Protein AF-A0AB35IMT7-F1 (afdb_monomer)

Solvent-accessible surface area (backbone atoms only — not comparable to full-atom values): 8132 Å² total; per-residue (Å²): 139,88,80,92,78,78,53,52,70,52,33,56,74,68,46,19,82,37,73,66,47,58,78,42,86,94,33,44,72,69,53,50,49,56,33,48,76,73,72,33,63,24,34,42,45,50,41,51,22,48,73,29,54,83,96,38,89,47,14,48,64,56,44,35,74,74,49,42,84,56,26,58,62,52,49,35,50,35,58,61,48,72,91,79,45,73,67,56,64,74,64,65,69,77,94,71,86,85,88,86,88,88,83,87,72,96,60,93,65,54,73,69,57,48,52,50,51,53,49,54,53,48,53,52,51,52,53,53,52,58,75,74,106

Secondary structure (DSSP, 8-state):
---S---HHHHHHHHTT-S-GGGSTT--HHHHHHHHHTT--SHHHHHHHHTS-TTSSSSHHHHHHHHTTHHHHHHHHHHT-----HHHHHH---SS---------SSPPPHHHHHHHHHHHHHHHHHHHHHH-

Organism: NCBI:txid1547

Foldseek 3Di:
DDDPDDDLVNCCVPFQPDPQQCVDPPCDPVNCVLCVVLVHGGLVSLLVLCVDDPPDPRHLVSLCVSQPPCSVVSNCVSSVHDPCDPVNVVPDDDPDDDDADDDDDPDDDDPVRVVVVVVVRVVVSVVVVVVVD

Structure (mmCIF, N/CA/C/O backbone):
data_AF-A0AB35IMT7-F1
#
_entry.id   AF-A0AB35IMT7-F1
#
loop_
_atom_site.group_PDB
_atom_site.id
_atom_site.type_symbol
_atom_site.label_atom_id
_atom_site.label_alt_id
_atom_site.label_comp_id
_atom_site.label_asym_id
_atom_site.label_entity_id
_atom_site.label_seq_id
_atom_site.pdbx_PDB_ins_code
_atom_site.Cartn_x
_atom_site.Cartn_y
_atom_site.Cartn_z
_atom_site.occupancy
_atom_site.B_iso_or_equiv
_atom_site.auth_seq_id
_atom_site.auth_comp_id
_atom_site.auth_asym_id
_atom_site.auth_atom_id
_atom_site.pdbx_PDB_model_num
ATOM 1 N N . MET A 1 1 ? 10.312 7.501 19.850 1.00 60.69 1 MET A N 1
ATOM 2 C CA . MET A 1 1 ? 9.705 6.494 20.751 1.00 60.69 1 MET A CA 1
ATOM 3 C C . MET A 1 1 ? 10.398 5.155 20.516 1.00 60.69 1 MET A C 1
ATOM 5 O O . MET A 1 1 ? 10.691 4.862 19.367 1.00 60.69 1 MET A O 1
ATOM 9 N N . ARG A 1 2 ? 10.723 4.375 21.557 1.00 73.31 2 ARG A N 1
ATOM 10 C CA . ARG A 1 2 ? 11.280 3.014 21.414 1.00 73.31 2 ARG A CA 1
ATOM 11 C C . ARG A 1 2 ? 10.289 2.030 22.030 1.00 73.31 2 ARG A C 1
ATOM 13 O O . ARG A 1 2 ? 10.043 2.105 23.229 1.00 73.31 2 ARG A O 1
ATOM 20 N N . ILE A 1 3 ? 9.701 1.159 21.214 1.00 78.00 3 ILE A N 1
ATOM 21 C CA . ILE A 1 3 ? 8.754 0.129 21.655 1.00 78.00 3 ILE A CA 1
ATOM 22 C C . ILE A 1 3 ? 9.490 -1.211 21.619 1.00 78.00 3 ILE A C 1
ATOM 24 O O . ILE A 1 3 ? 9.945 -1.627 20.561 1.00 78.00 3 ILE A O 1
ATOM 28 N N . ALA A 1 4 ? 9.645 -1.857 22.776 1.00 78.44 4 ALA A N 1
ATOM 29 C CA . ALA A 1 4 ? 10.355 -3.136 22.890 1.00 78.44 4 ALA A CA 1
ATOM 30 C C . ALA A 1 4 ? 9.432 -4.357 22.730 1.00 78.44 4 ALA A C 1
ATOM 32 O O . ALA A 1 4 ? 9.894 -5.430 22.357 1.00 78.44 4 ALA A O 1
ATOM 33 N N . CYS A 1 5 ? 8.131 -4.202 22.996 1.00 82.19 5 CYS A N 1
ATOM 34 C CA . CYS A 1 5 ? 7.112 -5.182 22.633 1.00 82.19 5 CYS A CA 1
ATOM 35 C C . CYS A 1 5 ? 5.768 -4.495 22.375 1.00 82.19 5 CYS A C 1
ATOM 37 O O . CYS A 1 5 ? 5.457 -3.459 22.978 1.00 82.19 5 CYS A O 1
ATOM 39 N N . LEU A 1 6 ? 4.989 -5.086 21.475 1.00 85.75 6 LEU A N 1
ATOM 40 C CA . LEU A 1 6 ? 3.714 -4.571 21.009 1.00 85.75 6 LEU A CA 1
ATOM 41 C C . LEU A 1 6 ? 2.708 -5.725 21.040 1.00 85.75 6 LEU A C 1
ATOM 43 O O . LEU A 1 6 ? 2.844 -6.685 20.291 1.00 85.75 6 LEU A O 1
ATOM 47 N N . ASP A 1 7 ? 1.756 -5.643 21.962 1.00 89.25 7 ASP A N 1
ATOM 48 C CA . ASP A 1 7 ? 0.535 -6.450 21.975 1.00 89.25 7 ASP A CA 1
ATOM 49 C C . ASP A 1 7 ? -0.629 -5.582 21.457 1.00 89.25 7 ASP A C 1
ATOM 51 O O . ASP A 1 7 ? -0.460 -4.371 21.275 1.00 89.25 7 ASP A O 1
ATOM 55 N N . GLU A 1 8 ? -1.806 -6.167 21.220 1.00 89.19 8 GLU A N 1
ATOM 56 C CA . GLU A 1 8 ? -2.963 -5.427 20.693 1.00 89.19 8 GLU A CA 1
ATOM 57 C C . GLU A 1 8 ? -3.319 -4.204 21.550 1.00 89.19 8 GLU A C 1
ATOM 59 O O . GLU A 1 8 ? -3.575 -3.119 21.033 1.00 89.19 8 GLU A O 1
ATOM 64 N N . MET A 1 9 ? -3.291 -4.333 22.877 1.00 91.56 9 MET A N 1
ATOM 65 C CA . MET A 1 9 ? -3.651 -3.230 23.771 1.00 91.56 9 MET A CA 1
ATOM 66 C C . MET A 1 9 ? -2.627 -2.094 23.715 1.00 91.56 9 MET A C 1
ATOM 68 O O . MET A 1 9 ? -2.999 -0.917 23.704 1.00 91.56 9 MET A O 1
ATOM 72 N N . ARG A 1 10 ? -1.333 -2.417 23.641 1.00 92.19 10 ARG A N 1
ATOM 73 C CA . ARG A 1 10 ? -0.259 -1.437 23.444 1.00 92.19 10 ARG A CA 1
ATOM 74 C C . ARG A 1 10 ? -0.335 -0.800 22.064 1.00 92.19 10 ARG A C 1
ATOM 76 O O . ARG A 1 10 ? -0.122 0.405 21.975 1.00 92.19 10 ARG A O 1
ATOM 83 N N . TYR A 1 11 ? -0.671 -1.560 21.022 1.00 93.50 11 TYR A N 1
ATOM 84 C CA . TYR A 1 11 ? -0.916 -1.021 19.685 1.00 93.50 11 TYR A CA 1
ATOM 85 C C . TYR A 1 11 ? -1.996 0.059 19.742 1.00 93.50 11 TYR A C 1
ATOM 87 O O . TYR A 1 11 ? -1.735 1.209 19.395 1.00 93.50 11 TYR A O 1
ATOM 95 N N . ARG A 1 12 ? -3.168 -0.264 20.300 1.00 93.25 12 ARG A N 1
ATOM 96 C CA . ARG A 1 12 ? -4.276 0.694 20.443 1.00 93.25 12 ARG A CA 1
ATOM 97 C C . ARG A 1 12 ? -3.860 1.917 21.262 1.00 93.25 12 ARG A C 1
ATOM 99 O O . ARG A 1 12 ? -4.136 3.050 20.887 1.00 93.25 12 ARG A O 1
ATOM 106 N N . LYS A 1 13 ? -3.137 1.712 22.365 1.00 93.06 13 LYS A N 1
ATOM 107 C CA . LYS A 1 13 ? -2.687 2.804 23.240 1.00 93.06 13 LYS A CA 1
ATOM 108 C C . LYS A 1 13 ? -1.708 3.760 22.555 1.00 93.06 13 LYS A C 1
ATOM 110 O O . LYS A 1 13 ? -1.789 4.964 22.778 1.00 93.06 13 LYS A O 1
ATOM 115 N N . TYR A 1 14 ? -0.756 3.230 21.793 1.00 93.12 14 TYR A N 1
ATOM 116 C CA . TYR A 1 14 ? 0.381 4.005 21.297 1.00 93.12 14 TYR A CA 1
ATOM 117 C C . TYR A 1 14 ? 0.256 4.435 19.838 1.00 93.12 14 TYR A C 1
ATOM 119 O O . TYR A 1 14 ? 0.805 5.471 19.479 1.00 93.12 14 TYR A O 1
ATOM 127 N N . LEU A 1 15 ? -0.438 3.657 19.009 1.00 95.25 15 LEU A N 1
ATOM 128 C CA . LEU A 1 15 ? -0.418 3.805 17.554 1.00 95.25 15 LEU A CA 1
ATOM 129 C C . LEU A 1 15 ? -1.760 4.238 16.963 1.00 95.25 15 LEU A C 1
ATOM 131 O O . LEU A 1 15 ? -1.768 4.806 15.877 1.00 95.25 15 LEU A O 1
ATOM 135 N N . TRP A 1 16 ? -2.885 4.082 17.670 1.00 96.69 16 TRP A N 1
ATOM 136 C CA . TRP A 1 16 ? -4.181 4.512 17.127 1.00 96.69 16 TRP A CA 1
ATOM 137 C C . TRP A 1 16 ? -4.253 5.982 16.759 1.00 96.69 16 TRP A C 1
ATOM 139 O O . TRP A 1 16 ? -4.932 6.295 15.799 1.00 96.69 16 TRP A O 1
ATOM 149 N N . HIS A 1 17 ? -3.571 6.860 17.490 1.00 96.94 17 HIS A N 1
ATOM 150 C CA . HIS A 1 17 ? -3.580 8.301 17.225 1.00 96.94 17 HIS A CA 1
ATOM 151 C C . HIS A 1 17 ? -2.330 8.761 16.459 1.00 96.94 17 HIS A C 1
ATOM 153 O O . HIS A 1 17 ? -2.094 9.962 16.338 1.00 96.94 17 HIS A O 1
ATOM 159 N N . HIS A 1 18 ? -1.498 7.822 15.990 1.00 96.31 18 HIS A N 1
ATOM 160 C CA . HIS A 1 18 ? -0.260 8.144 15.289 1.00 96.31 18 HIS A CA 1
ATOM 161 C C . HIS A 1 18 ? -0.553 8.818 13.950 1.00 96.31 18 HIS A C 1
ATOM 163 O O . HIS A 1 18 ? -1.431 8.386 13.201 1.00 96.31 18 HIS A O 1
ATOM 169 N N . GLN A 1 19 ? 0.219 9.859 13.649 1.00 96.62 19 GLN A N 1
ATOM 170 C CA . GLN A 1 19 ? 0.186 10.573 12.381 1.00 96.62 19 GLN A CA 1
ATOM 171 C C . GLN A 1 19 ? 1.616 10.890 11.916 1.00 96.62 19 GLN A C 1
ATOM 173 O O . GLN A 1 19 ? 2.473 11.173 12.757 1.00 96.62 19 GLN A O 1
ATOM 178 N N . PRO A 1 20 ? 1.859 10.918 10.593 1.00 96.31 20 PRO A N 1
ATOM 179 C CA . PRO A 1 20 ? 0.887 10.656 9.530 1.00 96.31 20 PRO A CA 1
ATOM 180 C C . PRO A 1 20 ? 0.554 9.162 9.395 1.00 96.31 20 PRO A C 1
ATOM 182 O O . PRO A 1 20 ? 1.385 8.296 9.657 1.00 96.31 20 PRO A O 1
ATOM 185 N N . ILE A 1 21 ? -0.657 8.846 8.922 1.00 96.44 21 ILE A N 1
ATOM 186 C CA . ILE A 1 21 ? -1.072 7.450 8.702 1.00 96.44 21 ILE A CA 1
ATOM 187 C C . ILE A 1 21 ? -0.221 6.732 7.640 1.00 96.44 21 ILE A C 1
ATOM 189 O O . ILE A 1 21 ? -0.183 5.509 7.590 1.00 96.44 21 ILE A O 1
ATOM 193 N N . THR A 1 22 ? 0.525 7.483 6.826 1.00 97.25 22 THR A N 1
ATOM 194 C CA . THR A 1 22 ? 1.480 6.943 5.849 1.00 97.25 22 THR A CA 1
ATOM 195 C C . THR A 1 22 ? 2.725 6.306 6.463 1.00 97.25 22 THR A C 1
ATOM 197 O O . THR A 1 22 ? 3.498 5.687 5.738 1.00 97.25 22 THR A O 1
ATOM 200 N N . ASP A 1 23 ? 2.945 6.461 7.771 1.00 95.94 23 ASP A N 1
ATOM 201 C CA . ASP A 1 23 ? 4.028 5.763 8.475 1.00 95.94 23 ASP A CA 1
ATOM 202 C C . ASP A 1 23 ? 3.714 4.273 8.678 1.00 95.94 23 ASP A C 1
ATOM 204 O O . ASP A 1 23 ? 4.614 3.473 8.942 1.00 95.94 23 ASP A O 1
ATOM 208 N N . PHE A 1 24 ? 2.443 3.886 8.544 1.00 94.38 24 PHE A N 1
ATOM 209 C CA . PHE A 1 24 ? 2.034 2.493 8.580 1.00 94.38 24 PHE A CA 1
ATOM 210 C C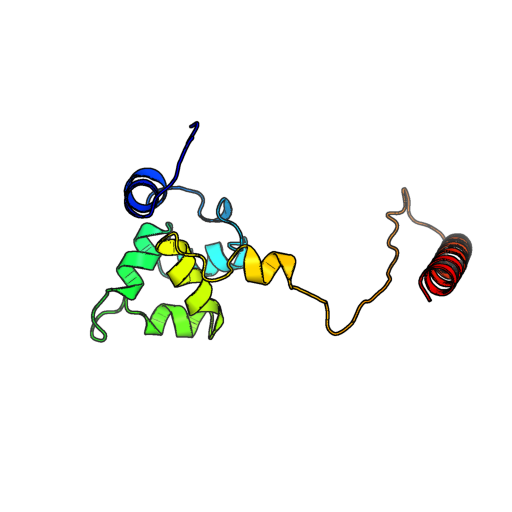 . PHE A 1 24 ? 2.298 1.816 7.239 1.00 94.38 24 PHE A C 1
ATOM 212 O O . PHE A 1 24 ? 2.030 2.353 6.160 1.00 94.38 24 PHE A O 1
ATOM 219 N N . TRP A 1 25 ? 2.806 0.589 7.315 1.00 91.38 25 TRP A N 1
ATOM 220 C CA . TRP A 1 25 ? 3.034 -0.243 6.142 1.00 91.38 25 TRP A CA 1
ATOM 221 C C . TRP A 1 25 ? 1.734 -0.398 5.330 1.00 91.38 25 TRP A C 1
ATOM 223 O O . TRP A 1 25 ? 0.643 -0.402 5.890 1.00 91.38 25 TRP A O 1
ATOM 233 N N . ARG A 1 26 ? 1.843 -0.527 3.997 1.00 91.12 26 ARG A N 1
ATOM 234 C CA . ARG A 1 26 ? 0.728 -0.574 3.017 1.00 91.12 26 ARG A CA 1
ATOM 235 C C . ARG A 1 26 ? -0.105 0.706 2.871 1.00 91.12 26 ARG A C 1
ATOM 237 O O . ARG A 1 26 ? -0.797 0.834 1.862 1.00 91.12 26 ARG A O 1
ATOM 244 N N . VAL A 1 27 ? 0.003 1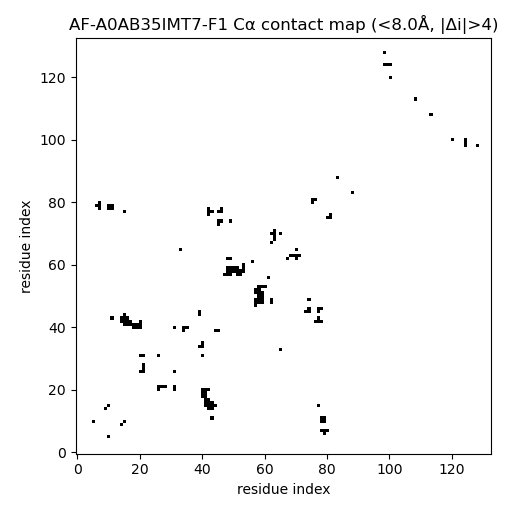.684 3.769 1.00 95.88 27 VAL A N 1
ATOM 245 C CA . VAL A 1 27 ? -0.744 2.945 3.662 1.00 95.88 27 VAL A CA 1
ATOM 246 C C . VAL A 1 27 ? 0.063 3.979 2.872 1.00 95.88 27 VAL A C 1
ATOM 248 O O . VAL A 1 27 ? 0.820 4.783 3.404 1.00 95.88 27 VAL A O 1
ATOM 251 N N . GLY A 1 28 ? -0.090 3.962 1.547 1.00 96.38 28 GLY A N 1
ATOM 252 C CA . GLY A 1 28 ? 0.535 4.950 0.661 1.00 96.38 28 GLY A CA 1
ATOM 253 C C . GLY A 1 28 ? -0.210 6.293 0.607 1.00 96.38 28 GLY A C 1
ATOM 254 O O . GLY A 1 28 ? -1.333 6.430 1.090 1.00 96.38 28 GLY A O 1
ATOM 255 N N . LYS A 1 29 ? 0.371 7.280 -0.094 1.00 97.06 29 LYS A N 1
ATOM 256 C CA . LYS A 1 29 ? -0.240 8.614 -0.297 1.00 97.06 29 LYS A CA 1
ATOM 257 C C . LYS A 1 29 ? -1.665 8.555 -0.863 1.00 97.06 29 LYS A C 1
ATOM 259 O O . LYS A 1 29 ? -2.502 9.363 -0.480 1.00 97.06 29 LYS A O 1
ATOM 264 N N . GLY A 1 30 ? -1.941 7.609 -1.765 1.00 96.75 30 GLY A N 1
ATOM 265 C CA . GLY A 1 30 ? -3.275 7.428 -2.349 1.00 96.75 30 GLY A CA 1
ATOM 266 C C . GLY A 1 30 ? -4.318 6.959 -1.331 1.00 96.75 30 GLY A C 1
ATOM 267 O O . GLY A 1 30 ? -5.424 7.492 -1.313 1.00 96.75 30 GLY A O 1
ATOM 268 N N . TYR A 1 31 ? -3.945 6.024 -0.451 1.00 96.69 31 TYR A N 1
ATOM 269 C CA . TYR A 1 31 ? -4.803 5.570 0.648 1.00 96.69 31 TYR A CA 1
ATOM 270 C C . TYR A 1 31 ? -5.069 6.710 1.625 1.00 96.69 31 TYR A C 1
ATOM 272 O O . TYR A 1 31 ? -6.223 7.021 1.897 1.00 96.69 31 TYR A O 1
ATOM 280 N N . ALA A 1 32 ? -4.008 7.383 2.079 1.00 97.44 32 ALA A N 1
ATOM 281 C CA . ALA A 1 32 ? -4.130 8.513 2.992 1.00 97.44 32 ALA A CA 1
ATOM 282 C C . ALA A 1 32 ? -5.026 9.620 2.417 1.00 97.44 32 ALA A C 1
ATOM 284 O O . ALA A 1 32 ? -5.849 10.170 3.135 1.00 97.44 32 ALA A O 1
ATOM 285 N N . LYS A 1 33 ? -4.927 9.916 1.113 1.00 97.88 33 LYS A N 1
ATOM 286 C CA . LYS A 1 33 ? -5.800 10.903 0.464 1.00 97.88 33 LYS A CA 1
ATOM 287 C C . LYS A 1 33 ? -7.280 10.502 0.534 1.00 97.88 33 LYS A C 1
ATOM 289 O O . LYS A 1 33 ? -8.076 11.308 0.998 1.00 97.88 33 LYS A O 1
ATOM 294 N N . LYS A 1 34 ? -7.628 9.274 0.124 1.00 97.25 34 LYS A N 1
ATOM 295 C CA . LYS A 1 34 ? -9.012 8.763 0.193 1.00 97.25 34 LYS A CA 1
ATOM 296 C C . LYS A 1 34 ? -9.558 8.770 1.625 1.00 97.25 34 LYS A C 1
ATOM 298 O O . LYS A 1 34 ? -10.675 9.214 1.850 1.00 97.25 34 LYS A O 1
ATOM 303 N N . LEU A 1 35 ? -8.758 8.319 2.591 1.00 97.06 35 LEU A N 1
ATOM 304 C CA . LEU A 1 35 ? -9.142 8.312 4.006 1.00 97.06 35 LEU A CA 1
ATOM 305 C C . LEU A 1 35 ? -9.384 9.732 4.533 1.00 97.06 35 LEU A C 1
ATOM 307 O O . LEU A 1 35 ? -10.413 9.988 5.151 1.00 97.06 35 LEU A O 1
ATOM 311 N N . ASN A 1 36 ? -8.488 10.670 4.218 1.00 96.94 36 ASN A N 1
ATOM 312 C CA . ASN A 1 36 ? -8.619 12.066 4.627 1.00 96.94 36 ASN A CA 1
ATOM 313 C C . ASN A 1 36 ? -9.870 12.733 4.031 1.00 96.94 36 ASN A C 1
ATOM 315 O O . ASN A 1 36 ? -10.486 13.557 4.702 1.00 96.94 36 ASN A O 1
ATOM 319 N N . GLU A 1 37 ? -10.242 12.394 2.789 1.00 96.44 37 GLU A N 1
ATOM 320 C CA . GLU A 1 37 ? -11.486 12.854 2.147 1.00 96.44 37 GLU A CA 1
ATOM 321 C C . GLU A 1 37 ? -12.732 12.344 2.893 1.00 96.44 37 GLU A C 1
ATOM 323 O O . GLU A 1 37 ? -13.729 13.058 2.974 1.00 96.44 37 GLU A O 1
ATOM 328 N N . ALA A 1 38 ? -12.648 11.161 3.507 1.00 94.62 38 ALA A N 1
ATOM 329 C CA . ALA A 1 38 ? -13.679 10.598 4.378 1.00 94.62 38 ALA A CA 1
ATOM 330 C C . ALA A 1 38 ? -13.567 11.040 5.854 1.00 94.62 38 ALA A C 1
ATOM 332 O O . ALA A 1 38 ? -14.348 10.578 6.679 1.00 94.62 38 ALA A O 1
ATOM 333 N N . GLY A 1 39 ? -12.618 11.918 6.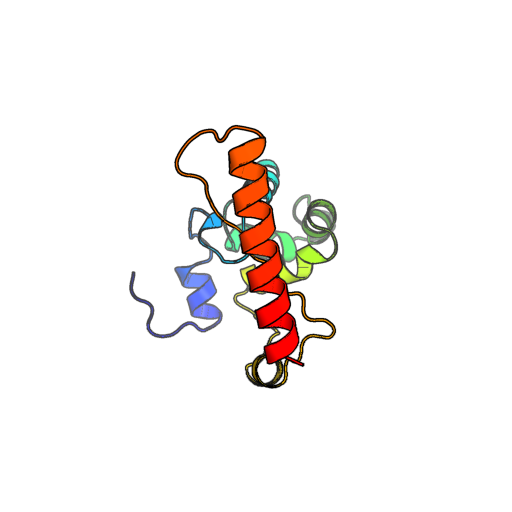207 1.00 95.88 39 GLY A N 1
ATOM 334 C CA . GLY A 1 39 ? -12.411 12.390 7.583 1.00 95.88 39 GLY A CA 1
ATOM 335 C C . GLY A 1 39 ? -11.674 11.409 8.505 1.00 95.88 39 GLY A C 1
ATOM 336 O O . GLY A 1 39 ? -11.689 11.589 9.722 1.00 95.88 39 GLY A O 1
ATOM 337 N N . LEU A 1 40 ? -11.026 10.383 7.946 1.00 97.00 40 LEU A N 1
ATOM 338 C CA . LEU A 1 40 ? -10.255 9.375 8.674 1.00 97.00 40 LEU A CA 1
ATOM 339 C C . LEU A 1 40 ? -8.759 9.699 8.565 1.00 97.00 40 LEU A C 1
ATOM 341 O O . LEU A 1 40 ? -8.202 9.686 7.469 1.00 97.00 40 LEU A O 1
ATOM 345 N N . TYR A 1 41 ? -8.090 9.961 9.689 1.00 97.25 41 TYR A N 1
ATOM 346 C CA . TYR A 1 41 ? -6.691 10.420 9.688 1.00 97.25 41 TYR A CA 1
ATOM 347 C C . TYR A 1 41 ? -5.737 9.465 10.399 1.00 97.25 41 TYR A C 1
ATOM 349 O O . TYR A 1 41 ? -4.518 9.615 10.298 1.00 97.25 41 TYR A O 1
ATOM 357 N N . THR A 1 42 ? -6.274 8.508 11.151 1.00 97.94 42 THR A N 1
ATOM 358 C CA . THR A 1 42 ? -5.505 7.637 12.035 1.00 97.94 42 THR A CA 1
ATOM 359 C C . THR A 1 42 ? -6.028 6.200 12.018 1.00 97.94 42 THR A C 1
ATOM 361 O O . THR A 1 42 ? -7.163 5.942 11.618 1.00 97.94 42 THR A O 1
ATOM 364 N N . MET A 1 43 ? -5.221 5.249 12.501 1.00 97.44 43 MET A N 1
ATOM 365 C CA . MET A 1 43 ? -5.661 3.853 12.650 1.00 97.44 43 MET A CA 1
ATOM 366 C C . MET A 1 43 ? -6.844 3.720 13.615 1.00 97.44 43 MET A C 1
ATOM 368 O O . MET A 1 43 ? -7.730 2.898 13.403 1.00 97.44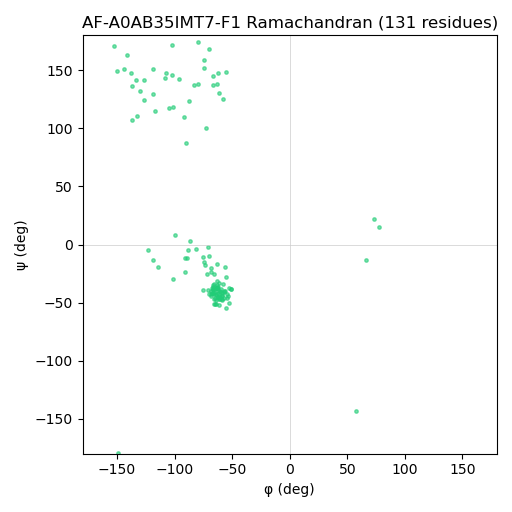 43 MET A O 1
ATOM 372 N N . GLY A 1 44 ? -6.909 4.568 14.644 1.00 96.62 44 GLY A N 1
ATOM 373 C CA . GLY A 1 44 ? -8.044 4.608 15.559 1.00 96.62 44 GLY A CA 1
ATOM 374 C C . GLY A 1 44 ? -9.337 5.063 14.883 1.00 96.62 44 GLY A C 1
ATOM 375 O O . GLY A 1 44 ? -10.403 4.567 15.238 1.00 96.62 44 GLY A O 1
ATOM 376 N N . ASP A 1 45 ? -9.263 5.967 13.904 1.00 96.62 45 ASP A N 1
ATOM 377 C CA . ASP A 1 45 ? -10.444 6.400 13.147 1.00 96.62 45 ASP A CA 1
ATOM 378 C C . ASP A 1 45 ? -10.975 5.265 12.270 1.00 96.62 45 ASP A C 1
ATOM 380 O O . ASP A 1 45 ? -12.176 5.014 12.261 1.00 96.62 45 ASP A O 1
ATOM 384 N N . ILE A 1 46 ? -10.082 4.518 11.610 1.00 96.62 46 ILE A N 1
ATOM 385 C CA . ILE A 1 46 ? -10.444 3.333 10.816 1.00 96.62 46 ILE A CA 1
ATOM 386 C C . ILE A 1 46 ? -11.087 2.262 11.707 1.00 96.62 46 ILE A C 1
ATOM 388 O O . ILE A 1 46 ? -12.156 1.751 11.381 1.00 96.62 46 ILE A O 1
ATOM 392 N N . ALA A 1 47 ? -10.485 1.959 12.863 1.00 95.75 47 ALA A N 1
ATOM 393 C CA . ALA A 1 47 ? -11.027 0.977 13.802 1.00 95.75 47 ALA A CA 1
ATOM 394 C C . ALA A 1 47 ? -12.411 1.388 14.340 1.00 95.75 47 ALA A C 1
ATOM 396 O O . ALA A 1 47 ? -13.306 0.553 14.463 1.00 95.75 47 ALA A O 1
ATOM 397 N N . LYS A 1 48 ? -12.616 2.680 14.633 1.00 94.06 48 LYS A N 1
ATOM 398 C CA . LYS A 1 48 ? -13.930 3.212 15.033 1.00 94.06 48 LYS A CA 1
ATOM 399 C C . LYS A 1 48 ? -14.942 3.173 13.893 1.00 94.06 48 LYS A C 1
ATOM 401 O O . LYS A 1 48 ? -16.108 2.910 14.163 1.00 94.06 48 LYS A O 1
ATOM 406 N N . CYS A 1 49 ? -14.505 3.441 12.662 1.00 94.56 49 CYS A N 1
ATOM 407 C CA . CYS A 1 49 ? -15.345 3.364 11.472 1.00 94.56 49 CYS A CA 1
ATOM 408 C C . CYS A 1 49 ? -15.907 1.954 11.303 1.00 94.56 49 CYS A C 1
ATOM 410 O O . CYS A 1 49 ? -17.113 1.795 11.188 1.00 94.56 49 CYS A O 1
ATOM 412 N N . PHE A 1 50 ? -15.050 0.940 11.416 1.00 91.88 50 PHE A N 1
ATOM 413 C CA . PHE A 1 50 ? -15.445 -0.464 11.331 1.00 91.88 50 PHE A CA 1
ATOM 414 C C . PHE A 1 50 ? -16.486 -0.883 12.387 1.00 91.88 50 PHE A C 1
ATOM 416 O O . PHE A 1 50 ? -17.434 -1.584 12.069 1.00 91.88 50 PHE A O 1
ATOM 423 N N . VAL A 1 51 ? -16.350 -0.432 13.642 1.00 91.69 51 VAL A N 1
ATOM 424 C CA . VAL A 1 51 ? -17.292 -0.778 14.737 1.00 91.69 51 VAL A CA 1
ATOM 425 C C . VAL A 1 51 ? -18.563 0.088 14.714 1.00 91.69 51 VAL A C 1
ATOM 427 O O . VAL A 1 51 ? -19.466 -0.081 15.538 1.00 91.69 51 VAL A O 1
ATOM 430 N N . GLY A 1 52 ? -18.642 1.058 13.805 1.00 85.81 52 GLY A N 1
ATOM 431 C CA . GLY A 1 52 ? -19.824 1.886 13.635 1.00 85.81 52 GLY A CA 1
ATOM 432 C C . GLY A 1 52 ? -21.044 1.065 13.210 1.00 85.81 52 GLY A C 1
ATOM 433 O O . GLY A 1 52 ? -20.932 0.050 12.535 1.00 85.81 52 GLY A O 1
ATOM 434 N N . SER A 1 53 ? -22.228 1.490 13.651 1.00 79.75 53 SER A N 1
ATOM 435 C CA . SER A 1 53 ? -23.493 0.852 13.267 1.00 79.75 53 SER A CA 1
ATOM 436 C C . SER A 1 53 ? -23.768 1.062 11.777 1.00 79.75 53 SER A C 1
ATOM 438 O O . SER A 1 53 ? -23.507 2.156 11.285 1.00 79.75 53 SER A O 1
ATOM 440 N N . GLU A 1 54 ? -24.372 0.081 11.102 1.00 74.75 54 GLU A N 1
ATOM 441 C CA . GLU A 1 54 ? -24.721 0.150 9.668 1.00 74.75 54 GLU A CA 1
ATOM 442 C C . GLU A 1 54 ? -25.509 1.425 9.307 1.00 74.75 54 GLU A C 1
ATOM 444 O O . GLU A 1 54 ? -25.215 2.072 8.306 1.00 74.75 54 GLU A O 1
ATOM 449 N N . ASP A 1 55 ? -26.416 1.870 10.186 1.00 75.75 55 ASP A N 1
ATOM 450 C CA . ASP A 1 55 ? -27.228 3.088 10.011 1.00 75.75 55 ASP A CA 1
ATOM 451 C C . ASP A 1 55 ? -26.444 4.415 10.130 1.00 75.75 55 ASP A C 1
ATOM 453 O O . ASP A 1 55 ? -27.019 5.505 10.034 1.00 75.75 55 ASP A O 1
ATOM 457 N N . LYS A 1 56 ? -25.137 4.365 10.411 1.00 83.62 56 LYS A N 1
ATOM 458 C CA . LYS A 1 56 ? -24.276 5.545 10.548 1.00 83.62 56 LYS A CA 1
ATOM 459 C C . LYS A 1 56 ? -23.345 5.663 9.354 1.00 83.62 56 LYS A C 1
ATOM 461 O O . LYS A 1 56 ? -22.850 4.678 8.834 1.00 83.62 56 LYS A O 1
ATOM 466 N N . TYR A 1 57 ? -23.028 6.910 9.000 1.00 82.12 57 TYR A N 1
ATOM 467 C CA . TYR A 1 57 ? -22.077 7.228 7.929 1.00 82.12 57 TYR A CA 1
ATOM 468 C C . TYR A 1 57 ? -20.732 6.497 8.071 1.00 82.12 57 TYR A C 1
ATOM 470 O O . TYR A 1 57 ? -20.154 6.071 7.081 1.00 82.12 57 TYR A O 1
ATOM 478 N N . TYR A 1 58 ? -20.234 6.356 9.302 1.00 89.75 58 TYR A N 1
ATOM 479 C CA . TYR A 1 58 ? -19.064 5.536 9.591 1.00 89.75 58 TYR A CA 1
ATOM 480 C C . TYR A 1 58 ? -19.515 4.124 9.955 1.00 89.75 58 TYR A C 1
ATOM 482 O O . TYR A 1 58 ? -20.080 3.934 11.033 1.00 89.75 58 TYR A O 1
ATOM 490 N N . ASN A 1 59 ? -19.246 3.181 9.060 1.00 90.19 59 ASN A N 1
ATOM 491 C CA . ASN A 1 59 ? -19.487 1.748 9.198 1.00 90.19 59 ASN A CA 1
ATOM 492 C C . ASN A 1 59 ? -18.417 0.977 8.390 1.00 90.19 59 ASN A C 1
ATOM 494 O O . ASN A 1 59 ? -17.518 1.584 7.790 1.00 90.19 59 ASN A O 1
ATOM 498 N N . GLU A 1 60 ? -18.471 -0.355 8.388 1.00 91.38 60 GLU A N 1
ATOM 499 C CA . GLU A 1 60 ? -17.548 -1.162 7.584 1.00 91.38 60 GLU A CA 1
ATOM 500 C C . GLU A 1 60 ? -17.759 -0.995 6.071 1.00 91.38 60 GLU A C 1
ATOM 502 O O . GLU A 1 60 ? -16.771 -0.950 5.332 1.00 91.38 60 GLU A O 1
ATOM 507 N N . ASP A 1 61 ? -19.005 -0.810 5.622 1.00 93.06 61 ASP A N 1
ATOM 508 C CA . ASP A 1 61 ? -19.354 -0.655 4.203 1.00 93.06 61 ASP A CA 1
ATOM 509 C C . ASP A 1 61 ? -18.604 0.512 3.562 1.00 93.06 61 ASP A C 1
ATOM 511 O O . ASP A 1 61 ? -18.045 0.363 2.480 1.00 93.06 61 ASP A O 1
ATOM 515 N N . LEU A 1 62 ? -18.472 1.643 4.264 1.00 94.69 62 LEU A N 1
ATOM 516 C CA . LEU A 1 62 ? -17.700 2.791 3.784 1.00 94.69 62 LEU A CA 1
ATOM 517 C C . LEU A 1 62 ? -16.244 2.410 3.451 1.00 94.69 62 LEU A C 1
ATOM 519 O O . LEU A 1 62 ? -15.675 2.886 2.464 1.00 94.69 62 LEU A O 1
ATOM 523 N N . LEU A 1 63 ? -15.613 1.5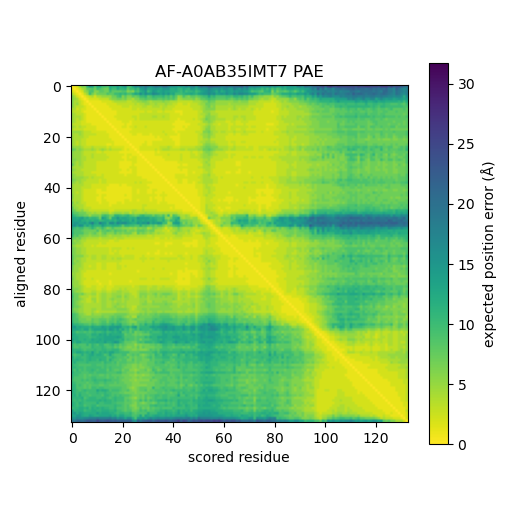56 4.263 1.00 95.81 63 LEU A N 1
ATOM 524 C CA . LEU A 1 63 ? -14.238 1.107 4.024 1.00 95.81 63 LEU A CA 1
ATOM 525 C C . LEU A 1 63 ? -14.168 0.176 2.806 1.00 95.81 63 LEU A C 1
ATOM 527 O O . LEU A 1 63 ? -13.264 0.329 1.974 1.00 95.81 63 LEU A O 1
ATOM 531 N N . TYR A 1 64 ? -15.126 -0.743 2.673 1.00 96.31 64 TYR A N 1
ATOM 532 C CA . TYR A 1 64 ? -15.231 -1.638 1.520 1.00 96.31 64 TYR A CA 1
ATOM 533 C C . TYR A 1 64 ? -15.570 -0.890 0.224 1.00 96.31 64 TYR A C 1
ATOM 535 O O . TYR A 1 64 ? -14.979 -1.192 -0.812 1.00 96.31 64 TYR A O 1
ATOM 543 N N . ASP A 1 65 ? -16.394 0.152 0.263 1.00 95.31 65 ASP A N 1
ATOM 544 C CA . ASP A 1 65 ? -16.674 1.010 -0.892 1.00 95.31 65 ASP A CA 1
ATOM 545 C C . ASP A 1 65 ? -15.415 1.762 -1.357 1.00 95.31 65 ASP A C 1
ATOM 547 O O . ASP A 1 65 ? -15.157 1.918 -2.556 1.00 95.31 65 ASP A O 1
ATOM 551 N N . MET A 1 66 ? -14.571 2.201 -0.417 1.00 95.44 66 MET A N 1
ATOM 552 C CA . MET A 1 66 ? -13.336 2.919 -0.742 1.00 95.44 66 MET A CA 1
ATOM 553 C C . MET A 1 66 ? -12.217 2.016 -1.280 1.00 95.44 66 MET A C 1
ATOM 555 O O . MET A 1 66 ? -11.463 2.451 -2.167 1.00 95.44 66 MET A O 1
ATOM 559 N N . PHE A 1 67 ? -12.061 0.806 -0.729 1.00 96.06 67 PHE A N 1
ATOM 560 C CA . PHE A 1 67 ? -10.878 -0.048 -0.933 1.00 96.06 67 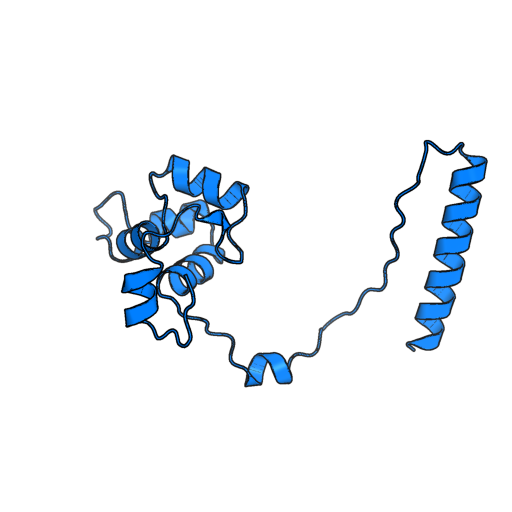PHE A CA 1
ATOM 561 C C . PHE A 1 67 ? -11.176 -1.444 -1.500 1.00 96.06 67 PHE A C 1
ATOM 563 O O . PHE A 1 67 ? -10.238 -2.183 -1.829 1.00 96.06 67 PHE A O 1
ATOM 570 N N . GLY A 1 68 ? -12.450 -1.799 -1.664 1.00 96.19 68 GLY A N 1
ATOM 571 C CA . GLY A 1 68 ? -12.894 -3.137 -2.037 1.00 96.19 68 GLY A CA 1
ATOM 572 C C . GLY A 1 68 ? -12.410 -4.179 -1.034 1.00 96.19 68 GLY A C 1
ATOM 573 O O . GLY A 1 68 ? -12.261 -3.906 0.154 1.00 96.19 68 GLY A O 1
ATOM 574 N N . VAL A 1 69 ? -12.049 -5.359 -1.538 1.00 94.62 69 VAL A N 1
ATOM 575 C CA . VAL A 1 69 ? -11.499 -6.466 -0.733 1.00 94.62 69 VAL A CA 1
ATOM 576 C C . VAL A 1 69 ? -10.239 -6.098 0.066 1.00 94.62 69 VAL A C 1
ATOM 578 O O . VAL A 1 69 ? -9.913 -6.767 1.036 1.00 94.62 69 VAL A O 1
ATOM 581 N N . ASN A 1 70 ? -9.524 -5.023 -0.293 1.00 93.75 70 ASN A N 1
ATOM 582 C CA . ASN A 1 70 ? -8.354 -4.583 0.476 1.00 93.75 70 ASN A CA 1
ATOM 583 C C . ASN A 1 70 ? -8.724 -3.887 1.795 1.00 93.75 70 ASN A C 1
ATOM 585 O O . ASN A 1 70 ? -7.830 -3.643 2.607 1.00 93.75 70 ASN A O 1
ATOM 589 N N . ALA A 1 71 ? -10.001 -3.551 2.007 1.00 95.50 71 ALA A N 1
ATOM 590 C CA . ALA A 1 71 ? -10.477 -2.977 3.259 1.00 95.50 71 ALA A CA 1
ATOM 591 C C . ALA A 1 71 ? -10.218 -3.914 4.442 1.00 95.50 71 ALA A C 1
ATOM 593 O O . ALA A 1 71 ? -9.779 -3.438 5.483 1.00 95.50 71 ALA A O 1
ATOM 594 N N . GLU A 1 72 ? -10.382 -5.228 4.258 1.00 94.19 72 GLU A N 1
ATOM 595 C CA . GLU A 1 72 ? -10.112 -6.248 5.282 1.00 94.19 72 GLU A CA 1
ATOM 596 C C . GLU A 1 72 ? -8.696 -6.101 5.858 1.00 94.19 72 GLU A C 1
ATOM 598 O O . GLU A 1 72 ? -8.514 -5.932 7.060 1.00 94.19 72 GLU A O 1
ATOM 603 N N . LEU A 1 73 ? -7.688 -6.018 4.983 1.00 93.50 73 LEU A N 1
ATOM 604 C CA . LEU A 1 73 ? -6.293 -5.838 5.395 1.00 93.50 73 LEU A CA 1
ATOM 605 C C . LEU A 1 73 ? -6.063 -4.513 6.129 1.00 93.50 73 LEU A C 1
ATOM 607 O O . LEU A 1 73 ? -5.219 -4.434 7.019 1.00 93.50 73 LEU A O 1
ATOM 611 N N . LEU A 1 74 ? -6.774 -3.456 5.735 1.00 95.19 74 LEU A N 1
ATOM 612 C CA . LEU A 1 74 ? -6.674 -2.153 6.384 1.00 95.19 74 LEU A CA 1
ATOM 613 C C . LEU A 1 74 ? -7.320 -2.171 7.779 1.00 95.19 74 LEU A C 1
ATOM 615 O O . LEU A 1 74 ? -6.766 -1.585 8.709 1.00 95.19 74 LEU A O 1
ATOM 619 N N . ILE A 1 75 ? -8.455 -2.858 7.923 1.00 95.19 75 ILE A N 1
ATOM 620 C CA . ILE A 1 75 ? -9.169 -3.051 9.189 1.00 95.19 75 ILE A CA 1
ATOM 621 C C . ILE A 1 75 ? -8.307 -3.874 10.149 1.00 95.19 75 ILE A C 1
ATOM 623 O O . ILE A 1 75 ? -8.042 -3.416 11.260 1.00 95.19 75 ILE A O 1
ATOM 627 N N . ASP A 1 76 ? -7.792 -5.024 9.713 1.00 94.19 76 ASP A N 1
ATOM 628 C CA . ASP A 1 76 ? -6.881 -5.857 10.507 1.00 94.19 76 ASP A CA 1
ATOM 629 C C . ASP A 1 76 ? -5.677 -5.047 10.992 1.00 94.19 76 ASP A C 1
ATOM 631 O O . ASP A 1 76 ? -5.335 -5.045 12.181 1.00 94.19 76 ASP A O 1
ATOM 635 N N . HIS A 1 77 ? -5.082 -4.266 10.084 1.00 92.62 77 HIS A N 1
ATOM 636 C CA . HIS A 1 77 ? -3.944 -3.429 10.423 1.00 92.62 77 HIS A CA 1
ATOM 637 C C . HIS A 1 77 ? -4.294 -2.363 11.470 1.00 92.62 77 HIS A C 1
ATOM 639 O O . HIS A 1 77 ? -3.491 -2.127 12.373 1.00 92.62 77 HIS A O 1
ATOM 645 N N . ALA A 1 78 ? -5.496 -1.777 11.412 1.00 95.56 78 ALA A N 1
ATOM 646 C CA . ALA A 1 78 ? -5.990 -0.809 12.394 1.00 95.56 78 ALA A CA 1
ATOM 647 C C . ALA A 1 78 ? -6.196 -1.410 13.800 1.00 95.56 78 ALA A C 1
ATOM 649 O O . ALA A 1 78 ? -6.090 -0.699 14.807 1.00 95.56 78 ALA A O 1
ATOM 650 N N . TRP A 1 79 ? -6.432 -2.720 13.890 1.00 94.12 79 TRP A N 1
ATOM 651 C CA . TRP A 1 79 ? -6.495 -3.464 15.153 1.00 94.12 79 TRP A CA 1
ATOM 652 C C . TRP A 1 79 ? -5.139 -4.002 15.623 1.00 94.12 79 TRP A C 1
ATOM 654 O O . TRP A 1 79 ? -5.040 -4.517 16.739 1.00 94.12 79 TRP A O 1
ATOM 664 N N . GLY A 1 80 ? -4.084 -3.828 14.822 1.00 91.62 80 GLY A N 1
ATOM 665 C CA . GLY A 1 80 ? -2.761 -4.384 15.093 1.00 91.62 80 GLY A CA 1
ATOM 666 C C . GLY A 1 80 ? -2.687 -5.895 14.864 1.00 91.62 80 GLY A C 1
ATOM 667 O O . GLY A 1 80 ? -1.815 -6.547 15.438 1.00 91.62 80 GLY A O 1
ATOM 668 N N . TYR A 1 81 ? -3.599 -6.444 14.058 1.00 91.44 81 TYR A N 1
ATOM 669 C CA . TYR A 1 81 ? -3.661 -7.856 13.704 1.00 91.44 81 TYR A CA 1
ATOM 670 C C . TYR A 1 81 ? -2.960 -8.115 12.361 1.00 91.44 81 TYR A C 1
ATOM 672 O O . TYR A 1 81 ? -3.017 -7.298 11.444 1.00 91.44 81 TYR A O 1
ATOM 680 N N . GLU A 1 82 ? -2.266 -9.250 12.256 1.00 89.06 82 GLU A N 1
ATOM 681 C CA . GLU A 1 82 ? -1.633 -9.726 11.022 1.00 89.06 82 GLU A CA 1
ATOM 682 C C . GLU A 1 82 ? -1.894 -11.237 10.892 1.00 89.06 82 GLU A C 1
ATOM 684 O O . GLU A 1 82 ? -1.306 -12.024 11.647 1.00 89.06 82 GLU A O 1
ATOM 689 N N . PRO A 1 83 ? -2.769 -11.671 9.965 1.00 87.12 83 PRO A N 1
ATOM 690 C CA . PRO A 1 83 ? -3.088 -13.088 9.787 1.00 87.12 83 PRO A CA 1
ATOM 691 C C . PRO A 1 83 ? -1.904 -13.899 9.228 1.0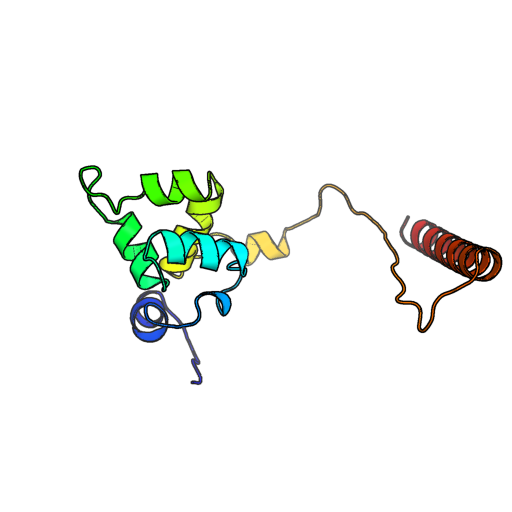0 87.12 83 PRO A C 1
ATOM 693 O O . PRO A 1 83 ? -1.844 -15.129 9.369 1.00 87.12 83 PRO A O 1
ATOM 696 N N . CYS A 1 84 ? -0.926 -13.247 8.589 1.00 90.50 84 CYS A N 1
ATOM 697 C CA . CYS A 1 84 ? 0.253 -13.909 8.053 1.00 90.50 84 CYS A CA 1
ATOM 698 C C . CYS A 1 84 ? 1.216 -14.352 9.166 1.00 90.50 84 CYS A C 1
ATOM 700 O O . CYS A 1 84 ? 2.030 -13.595 9.692 1.00 90.50 84 CYS A O 1
ATOM 702 N N . THR A 1 85 ? 1.164 -15.639 9.507 1.00 92.81 85 THR A N 1
ATOM 703 C CA . THR A 1 85 ? 2.067 -16.230 10.499 1.00 92.81 85 THR A CA 1
ATOM 704 C C . THR A 1 85 ? 3.489 -16.440 9.967 1.00 92.81 85 THR A C 1
ATOM 706 O O . THR A 1 85 ? 3.718 -16.661 8.777 1.00 92.81 85 THR A O 1
ATOM 709 N N . MET A 1 86 ? 4.461 -16.551 10.882 1.00 93.81 86 MET A N 1
ATOM 710 C CA . MET A 1 86 ? 5.835 -16.957 10.542 1.00 93.81 86 MET A CA 1
ATOM 711 C C . MET A 1 86 ? 5.912 -18.301 9.803 1.00 93.81 86 MET A C 1
ATOM 713 O O . MET A 1 86 ? 6.851 -18.523 9.039 1.00 93.81 86 MET A O 1
ATOM 717 N N . LYS A 1 87 ? 4.949 -19.208 10.020 1.00 95.69 87 LYS A N 1
ATOM 718 C CA . LYS A 1 87 ? 4.866 -20.478 9.287 1.00 95.69 87 LYS A CA 1
ATOM 719 C C . LYS A 1 87 ? 4.513 -20.236 7.819 1.00 95.69 87 LYS A C 1
ATOM 721 O O . LYS A 1 87 ? 5.159 -20.827 6.961 1.00 95.69 87 LYS A O 1
ATOM 726 N N . HIS A 1 88 ? 3.545 -19.361 7.539 1.00 94.94 88 HIS A N 1
ATOM 727 C CA . HIS A 1 88 ? 3.173 -18.985 6.171 1.00 94.94 88 HIS A CA 1
ATOM 728 C C . HIS A 1 88 ? 4.356 -18.341 5.443 1.00 94.94 88 HIS A C 1
ATOM 730 O O . HIS A 1 88 ? 4.706 -18.778 4.352 1.00 94.94 88 HIS A O 1
ATOM 736 N N . ILE A 1 89 ? 5.045 -17.398 6.097 1.00 93.19 89 ILE A N 1
ATOM 737 C CA . ILE A 1 89 ? 6.223 -16.717 5.537 1.00 93.19 89 ILE A CA 1
ATOM 738 C C . ILE A 1 89 ? 7.326 -17.722 5.181 1.00 93.19 89 ILE A C 1
ATOM 740 O O . ILE A 1 89 ? 7.877 -17.679 4.086 1.00 93.19 89 ILE A O 1
ATOM 744 N N . LYS A 1 90 ? 7.637 -18.659 6.085 1.00 94.88 90 LYS A N 1
ATOM 745 C CA . LYS A 1 90 ? 8.688 -19.666 5.862 1.00 94.88 90 LYS A CA 1
ATOM 746 C C . LYS A 1 90 ? 8.308 -20.734 4.834 1.00 94.88 90 LYS A C 1
ATOM 748 O O . LYS A 1 90 ? 9.199 -21.350 4.258 1.00 94.88 90 LYS A O 1
ATOM 753 N N . ALA A 1 91 ? 7.017 -20.985 4.638 1.00 95.44 91 ALA A N 1
ATOM 754 C CA . ALA A 1 91 ? 6.517 -21.954 3.667 1.00 95.44 91 ALA A CA 1
ATOM 755 C C . ALA A 1 91 ? 6.281 -21.347 2.275 1.00 95.44 91 ALA A C 1
ATOM 757 O O . ALA A 1 91 ? 6.054 -22.100 1.328 1.00 95.44 91 ALA A O 1
ATOM 758 N N . TYR A 1 92 ? 6.319 -20.016 2.148 1.00 93.38 92 TYR A N 1
ATOM 759 C CA . TYR A 1 92 ? 6.030 -19.325 0.899 1.00 93.38 92 TYR A CA 1
ATOM 760 C C . TYR A 1 92 ? 6.969 -19.781 -0.223 1.00 93.38 92 TYR A C 1
ATOM 762 O O . TYR A 1 92 ? 8.195 -19.707 -0.112 1.00 93.38 92 TYR A O 1
ATOM 770 N N . LYS A 1 93 ? 6.366 -20.219 -1.329 1.00 91.31 93 LYS A N 1
ATOM 771 C CA . LYS A 1 93 ? 7.030 -20.446 -2.609 1.00 91.31 93 LYS A CA 1
ATO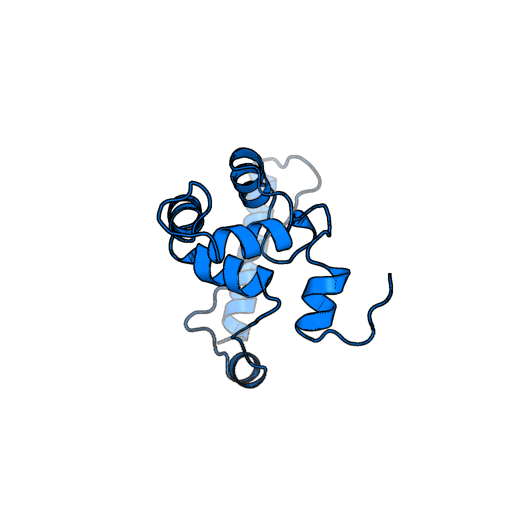M 772 C C . LYS A 1 93 ? 6.250 -19.675 -3.673 1.00 91.31 93 LYS A C 1
ATOM 774 O O . LYS A 1 93 ? 5.040 -19.881 -3.761 1.00 91.31 93 LYS A O 1
ATOM 779 N N . PRO A 1 94 ? 6.899 -18.786 -4.441 1.00 90.00 94 PRO A N 1
ATOM 780 C CA . PRO A 1 94 ? 6.217 -18.055 -5.500 1.00 90.00 94 PRO A CA 1
ATOM 781 C C . PRO A 1 94 ? 5.709 -19.028 -6.571 1.00 90.00 94 PRO A C 1
ATOM 783 O O . PRO A 1 94 ? 6.423 -19.957 -6.943 1.00 90.00 94 PRO A O 1
ATOM 786 N N . GLU A 1 95 ? 4.491 -18.804 -7.068 1.00 90.06 95 GLU A N 1
ATOM 787 C CA . GLU A 1 95 ? 3.905 -19.585 -8.170 1.00 90.06 95 GLU A CA 1
ATOM 788 C C . GLU A 1 95 ? 4.662 -19.355 -9.485 1.00 90.06 95 GLU A C 1
ATOM 790 O O . GLU A 1 95 ? 4.931 -20.285 -10.239 1.00 90.06 95 GLU A O 1
ATOM 795 N N . SER A 1 96 ? 5.074 -18.109 -9.715 1.00 86.12 96 SER A N 1
ATOM 796 C CA . SER A 1 96 ? 5.912 -17.699 -10.836 1.00 86.12 96 SER A CA 1
ATOM 797 C C . SER A 1 96 ? 7.033 -16.797 -10.339 1.00 86.12 96 SER A C 1
ATOM 799 O O . SER A 1 96 ? 6.804 -15.933 -9.489 1.00 86.12 96 SER A O 1
ATOM 801 N N . SER A 1 97 ? 8.226 -16.941 -10.902 1.00 85.44 97 SER A N 1
ATOM 802 C CA . SER A 1 97 ? 9.310 -15.976 -10.738 1.00 85.44 97 SER A CA 1
ATOM 803 C C . SER A 1 97 ? 9.517 -15.215 -12.045 1.00 85.44 97 SER A C 1
ATOM 805 O O . SER A 1 97 ? 9.378 -15.762 -13.136 1.00 85.44 97 SER A O 1
ATOM 807 N N . SER A 1 98 ? 9.838 -13.930 -11.935 1.00 88.31 98 SER A N 1
ATOM 808 C CA . SER A 1 98 ? 10.308 -13.123 -13.054 1.00 88.31 98 SER A CA 1
ATOM 809 C C . SER A 1 98 ? 11.714 -12.623 -12.754 1.00 88.31 98 SER A C 1
ATOM 811 O O . SER A 1 98 ? 12.111 -12.460 -11.596 1.00 88.31 98 SER A O 1
ATOM 813 N N . LEU A 1 99 ? 12.485 -12.408 -13.814 1.00 89.12 99 LEU A N 1
ATOM 814 C CA . LEU A 1 99 ? 13.805 -11.806 -13.746 1.00 89.12 99 LEU A CA 1
ATOM 815 C C . LEU A 1 99 ? 13.765 -10.514 -14.557 1.00 89.12 99 LEU A C 1
ATOM 817 O O . LEU A 1 99 ? 13.316 -10.511 -15.700 1.00 89.12 99 LEU A O 1
ATOM 821 N N . GLY A 1 100 ? 14.219 -9.419 -13.960 1.00 89.94 100 GLY A N 1
ATOM 822 C CA . GLY A 1 100 ? 14.277 -8.120 -14.613 1.00 89.94 100 GLY A CA 1
ATOM 823 C C . GLY A 1 100 ? 15.514 -7.356 -14.170 1.00 89.94 100 GLY A C 1
ATOM 824 O O . GLY A 1 100 ? 15.997 -7.542 -13.054 1.00 89.94 100 GLY A O 1
ATOM 825 N N . SER A 1 101 ? 16.005 -6.492 -15.052 1.00 90.44 101 SER A N 1
ATOM 826 C CA . SER A 1 101 ? 17.097 -5.562 -14.779 1.00 90.44 101 SER A CA 1
ATOM 827 C C . SER A 1 101 ? 16.648 -4.149 -15.138 1.00 90.44 101 SER A C 1
ATOM 829 O O . SER A 1 101 ? 15.928 -3.949 -16.116 1.00 90.44 101 SER A O 1
ATOM 831 N N . GLY A 1 102 ? 17.045 -3.172 -14.327 1.00 92.50 102 GLY A N 1
ATOM 832 C CA . GLY A 1 102 ? 16.736 -1.762 -14.528 1.00 92.50 102 GLY A CA 1
ATOM 833 C C . GLY A 1 102 ? 17.966 -0.913 -14.245 1.00 92.50 102 GLY A C 1
ATOM 834 O O . GLY A 1 102 ? 18.663 -1.141 -13.258 1.00 92.50 102 GLY A O 1
ATOM 835 N N . GLN A 1 103 ? 18.221 0.074 -15.100 1.00 91.81 103 GLN A N 1
ATOM 836 C CA . GLN A 1 103 ? 19.357 0.980 -14.972 1.00 91.81 103 GLN A CA 1
ATOM 837 C C . GLN A 1 103 ? 18.888 2.430 -15.092 1.00 91.81 103 GLN A C 1
ATOM 839 O O . GLN A 1 103 ? 18.156 2.786 -16.014 1.00 91.81 103 GLN A O 1
ATOM 844 N N . VAL A 1 104 ? 19.332 3.277 -14.162 1.00 94.75 104 VAL A N 1
ATOM 845 C CA . VAL A 1 104 ? 19.162 4.731 -14.258 1.00 94.75 104 VAL A CA 1
ATOM 846 C C . VAL A 1 104 ? 20.346 5.297 -15.035 1.00 94.75 104 VAL A C 1
ATOM 848 O O . VAL A 1 104 ? 21.498 5.091 -14.655 1.00 94.75 104 VAL A O 1
ATOM 851 N N . LEU A 1 105 ? 20.068 6.006 -16.127 1.00 95.25 105 LEU A N 1
ATOM 852 C CA . LEU A 1 105 ? 21.097 6.645 -16.946 1.00 95.25 105 LEU A CA 1
ATOM 853 C C . LEU A 1 105 ? 21.482 8.003 -16.346 1.00 95.25 105 LEU A C 1
ATOM 855 O O . LEU A 1 105 ? 20.619 8.773 -15.930 1.00 95.25 105 LEU A O 1
ATOM 859 N N . SER A 1 106 ? 22.779 8.312 -16.312 1.00 94.50 106 SER A N 1
ATOM 860 C CA . SER A 1 106 ? 23.309 9.544 -15.700 1.00 94.50 106 SER A CA 1
ATOM 861 C C . SER A 1 106 ? 23.065 10.809 -16.529 1.00 94.50 106 SER A C 1
ATOM 863 O O . SER A 1 106 ? 23.218 11.921 -16.026 1.00 94.50 106 SER A O 1
ATOM 865 N N . ARG A 1 107 ? 22.700 10.649 -17.803 1.00 96.69 107 ARG A N 1
ATOM 866 C CA . ARG A 1 107 ? 22.395 11.728 -18.746 1.00 96.69 107 ARG A CA 1
ATOM 867 C C . ARG A 1 107 ? 21.406 11.238 -19.808 1.00 96.69 107 ARG A C 1
ATOM 869 O O . ARG A 1 107 ? 21.167 10.034 -19.892 1.00 96.69 107 ARG A O 1
ATOM 876 N N . PRO A 1 108 ? 20.865 12.128 -20.653 1.00 95.81 108 PRO A N 1
ATOM 877 C CA . PRO A 1 108 ? 20.184 11.720 -21.874 1.00 95.81 108 PRO A CA 1
ATOM 878 C C . PRO A 1 108 ? 21.158 10.987 -22.803 1.00 95.81 108 PRO A C 1
ATOM 880 O O . PRO A 1 108 ? 22.281 11.451 -23.031 1.00 95.81 108 PRO A O 1
ATOM 883 N N . TYR A 1 109 ? 20.744 9.824 -23.298 1.00 96.81 109 TYR A N 1
ATOM 884 C CA . TYR A 1 109 ? 21.522 9.006 -24.229 1.00 96.81 109 TYR A CA 1
ATOM 885 C C . TYR A 1 109 ? 20.956 9.196 -25.634 1.00 96.81 109 TYR A C 1
ATOM 887 O O . TYR A 1 109 ? 19.746 9.364 -25.805 1.00 96.81 109 TYR A O 1
ATOM 895 N N . THR A 1 110 ? 21.822 9.166 -26.643 1.00 97.69 110 THR A N 1
ATOM 896 C CA . THR A 1 110 ? 21.367 9.063 -28.033 1.00 97.69 110 THR A CA 1
ATOM 897 C C . THR A 1 110 ? 20.790 7.670 -28.296 1.00 97.69 110 THR A C 1
ATOM 899 O O . THR A 1 110 ? 20.952 6.746 -27.494 1.00 97.69 110 THR A O 1
ATOM 902 N N . PHE A 1 111 ? 20.120 7.495 -29.438 1.00 96.44 111 PHE A N 1
ATOM 903 C CA . PHE A 1 111 ? 19.599 6.188 -29.841 1.00 96.44 111 PHE A CA 1
ATOM 904 C C . PHE A 1 111 ? 20.689 5.102 -29.845 1.00 96.44 111 PHE A C 1
ATOM 906 O O . PHE A 1 111 ? 20.467 4.008 -29.328 1.00 96.44 111 PHE A O 1
ATOM 913 N N . ASP A 1 112 ? 21.873 5.411 -30.377 1.00 97.50 112 ASP A N 1
ATOM 914 C CA . ASP A 1 112 ? 22.965 4.443 -30.489 1.00 97.50 112 ASP A CA 1
ATOM 915 C C . ASP A 1 112 ? 23.524 4.040 -29.122 1.00 97.50 112 ASP A C 1
ATOM 917 O O . ASP A 1 112 ? 23.744 2.856 -28.867 1.00 97.50 112 ASP A O 1
ATOM 921 N N . GLU A 1 113 ? 23.684 5.004 -28.216 1.00 96.50 113 GLU A N 1
ATOM 922 C CA . GLU A 1 113 ? 24.128 4.747 -26.845 1.00 96.50 113 GLU A CA 1
ATOM 923 C C . GLU A 1 113 ? 23.098 3.906 -26.079 1.00 96.50 113 GLU A C 1
ATOM 925 O O . GLU A 1 113 ? 23.452 2.916 -25.441 1.00 96.50 113 GLU A O 1
ATOM 930 N N . GLY A 1 114 ? 21.810 4.253 -26.183 1.00 95.75 114 GLY A N 1
ATOM 931 C CA . GLY A 1 114 ? 20.728 3.494 -25.554 1.00 95.75 114 GLY A CA 1
ATOM 932 C C . GLY A 1 114 ? 20.615 2.069 -26.100 1.00 95.75 114 GLY A C 1
ATOM 933 O O . GLY A 1 114 ? 20.393 1.128 -25.339 1.00 95.75 114 GLY A O 1
ATOM 934 N N . ARG A 1 115 ? 20.838 1.881 -27.407 1.00 96.56 115 ARG A N 1
ATOM 935 C CA . ARG A 1 115 ? 20.870 0.557 -28.039 1.00 96.56 115 ARG A CA 1
ATOM 936 C C . ARG A 1 115 ? 22.003 -0.313 -27.497 1.00 96.56 115 ARG A C 1
ATOM 938 O O . ARG A 1 115 ? 21.806 -1.519 -27.376 1.00 96.56 115 ARG A O 1
ATOM 945 N N . ILE A 1 116 ? 23.172 0.261 -27.213 1.00 96.81 116 ILE A N 1
ATOM 946 C CA . ILE A 1 116 ? 24.298 -0.480 -26.623 1.00 96.81 116 ILE A CA 1
ATOM 947 C C . ILE A 1 116 ? 23.936 -0.930 -25.209 1.00 96.81 116 ILE A C 1
ATOM 949 O O . ILE A 1 116 ? 23.983 -2.126 -24.937 1.00 96.81 116 ILE A O 1
ATOM 953 N N . VAL A 1 117 ? 23.467 -0.007 -24.364 1.00 95.62 117 VAL A N 1
ATOM 954 C CA . VAL A 1 117 ? 23.062 -0.331 -22.987 1.00 95.62 117 VAL A CA 1
ATOM 955 C C . VAL A 1 117 ? 21.989 -1.418 -22.967 1.00 95.62 117 VAL A C 1
ATOM 957 O O . VAL A 1 117 ? 22.105 -2.387 -22.226 1.00 95.62 117 VAL A O 1
ATOM 960 N N . LEU A 1 118 ? 20.963 -1.308 -23.816 1.00 95.50 118 LEU A N 1
ATOM 961 C CA . LEU A 1 118 ? 19.900 -2.310 -23.874 1.00 95.50 118 LEU A CA 1
ATOM 962 C C . LEU A 1 118 ? 20.436 -3.700 -24.243 1.00 95.50 118 LEU A C 1
ATOM 964 O O . LEU A 1 118 ? 19.991 -4.689 -23.668 1.00 95.50 118 LEU A O 1
ATOM 968 N N . LYS A 1 119 ? 21.388 -3.788 -25.179 1.00 96.31 119 LYS A N 1
ATOM 969 C CA . LYS A 1 119 ? 22.016 -5.066 -25.540 1.00 96.31 119 LYS A CA 1
ATOM 970 C C . LYS A 1 119 ? 22.786 -5.666 -24.372 1.00 96.31 119 LYS A C 1
ATOM 972 O O . LYS A 1 119 ? 22.569 -6.826 -24.060 1.00 96.31 119 LYS A O 1
ATOM 977 N N . GLU A 1 120 ? 23.611 -4.870 -23.701 1.00 95.75 120 GLU A N 1
ATOM 978 C CA . GLU A 1 120 ? 24.380 -5.322 -22.536 1.00 95.75 120 GLU A CA 1
ATOM 979 C C . GLU A 1 120 ? 23.456 -5.787 -21.400 1.00 95.75 120 GLU A C 1
ATOM 981 O O . GLU A 1 120 ? 23.685 -6.833 -20.791 1.00 95.75 120 GLU A O 1
ATOM 986 N N . MET A 1 121 ? 22.361 -5.056 -21.158 1.00 96.19 121 MET A N 1
ATOM 987 C CA . MET A 1 121 ? 21.336 -5.446 -20.189 1.00 96.19 121 MET A CA 1
ATOM 988 C C . MET A 1 121 ? 20.657 -6.769 -20.568 1.00 96.19 121 MET A C 1
ATOM 990 O O . MET A 1 121 ? 20.423 -7.596 -19.687 1.00 96.19 121 MET A O 1
ATOM 994 N N . ILE A 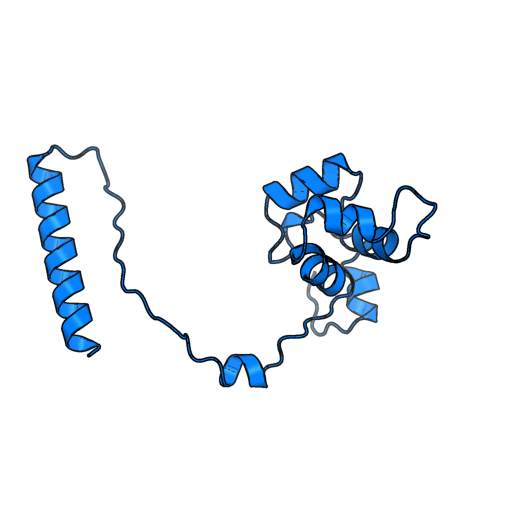1 122 ? 20.348 -6.983 -21.853 1.00 95.69 122 ILE A N 1
ATOM 995 C CA . ILE A 1 122 ? 19.763 -8.240 -22.348 1.00 95.69 122 ILE A CA 1
ATOM 996 C C . ILE A 1 122 ? 20.753 -9.393 -22.190 1.00 95.69 122 ILE A C 1
ATOM 998 O O . ILE A 1 122 ? 20.371 -10.444 -21.684 1.00 95.69 122 ILE A O 1
ATOM 1002 N N . ASP A 1 123 ? 22.012 -9.202 -22.581 1.00 95.25 123 ASP A N 1
ATOM 1003 C CA . ASP A 1 123 ? 23.041 -10.237 -22.490 1.00 95.25 123 ASP A CA 1
ATOM 1004 C C . ASP A 1 123 ? 23.245 -10.674 -21.032 1.00 95.25 123 ASP A C 1
ATOM 1006 O O . ASP A 1 123 ? 23.229 -11.871 -20.735 1.00 95.25 123 ASP A O 1
ATOM 1010 N N . SER A 1 124 ? 23.330 -9.717 -20.100 1.00 95.00 124 SER A N 1
ATOM 1011 C CA . SER A 1 124 ? 23.411 -10.011 -18.663 1.00 95.00 124 SER A CA 1
ATOM 1012 C C . SER A 1 124 ? 22.178 -10.761 -18.157 1.00 95.00 124 SER A C 1
ATOM 1014 O O . SER A 1 124 ? 22.311 -11.735 -17.419 1.00 95.00 124 SER A O 1
ATOM 1016 N N . LEU A 1 125 ? 20.976 -10.341 -18.567 1.00 94.81 125 LEU A N 1
ATOM 1017 C CA . LEU A 1 125 ? 19.729 -10.983 -18.148 1.00 94.81 125 LEU A CA 1
ATOM 1018 C C . LEU A 1 125 ? 19.632 -12.427 -18.666 1.00 94.81 125 LEU A C 1
ATOM 1020 O O . LEU A 1 125 ? 19.172 -13.310 -17.944 1.00 94.81 125 LEU A O 1
ATOM 1024 N N . CYS A 1 126 ? 20.084 -12.678 -19.897 1.00 94.06 126 CYS A N 1
ATOM 1025 C CA . CYS A 1 126 ? 20.147 -14.013 -20.487 1.00 94.06 126 CYS A CA 1
ATOM 1026 C C . CYS A 1 126 ? 21.119 -14.924 -19.727 1.00 94.06 126 CYS A C 1
ATOM 1028 O O . CYS A 1 126 ? 20.779 -16.074 -19.448 1.00 94.06 126 CYS A O 1
ATOM 1030 N N . LEU A 1 127 ? 22.302 -14.419 -19.361 1.00 94.50 127 LEU A N 1
ATOM 1031 C CA . LEU A 1 127 ? 23.275 -15.173 -18.565 1.00 94.50 127 LEU A CA 1
ATOM 1032 C C . LEU A 1 127 ? 22.713 -15.538 -17.184 1.00 94.50 127 LEU A C 1
ATOM 1034 O O . LEU A 1 127 ? 22.799 -16.696 -16.774 1.00 94.50 127 LEU A O 1
ATOM 1038 N N . ASP A 1 128 ? 22.071 -14.586 -16.505 1.00 93.12 128 ASP A N 1
ATOM 1039 C CA . ASP A 1 128 ? 21.424 -14.819 -15.210 1.00 93.12 128 ASP A CA 1
ATOM 1040 C C . ASP A 1 128 ? 20.272 -15.830 -15.306 1.00 93.12 128 ASP A C 1
ATOM 1042 O O . ASP A 1 128 ? 20.064 -16.634 -14.393 1.00 93.12 128 ASP A O 1
ATOM 1046 N N . LEU A 1 129 ? 19.514 -15.802 -16.407 1.00 91.94 129 LEU A N 1
ATOM 1047 C CA . LEU A 1 129 ? 18.429 -16.748 -16.656 1.00 91.94 129 LEU A CA 1
ATOM 1048 C C . LEU A 1 129 ? 18.963 -18.173 -16.841 1.00 91.94 129 LEU A C 1
ATOM 1050 O O . LEU A 1 129 ? 18.380 -19.107 -16.294 1.00 91.94 129 LEU A O 1
ATOM 1054 N N . VAL A 1 130 ? 20.060 -18.346 -17.584 1.00 92.88 130 VAL A N 1
ATOM 1055 C CA . VAL A 1 130 ? 20.705 -19.656 -17.768 1.00 92.88 130 VAL A CA 1
ATOM 1056 C C . VAL A 1 130 ? 21.283 -20.166 -16.452 1.00 92.88 130 VAL A C 1
ATOM 1058 O O . VAL A 1 130 ? 21.131 -21.338 -16.154 1.00 92.88 130 VAL A O 1
ATOM 1061 N N . ALA A 1 131 ? 21.903 -19.309 -15.639 1.00 91.44 131 ALA A N 1
ATOM 1062 C CA . ALA A 1 131 ? 22.490 -19.726 -14.364 1.00 91.44 131 ALA A CA 1
ATOM 1063 C C . ALA A 1 131 ? 21.453 -20.135 -13.297 1.00 91.44 131 ALA A C 1
ATOM 1065 O O . ALA A 1 131 ? 21.794 -20.844 -12.350 1.00 91.44 131 ALA A O 1
ATOM 1066 N N . LYS A 1 132 ? 20.208 -19.650 -13.404 1.00 82.31 132 LYS A N 1
ATOM 1067 C CA . LYS A 1 132 ? 19.109 -19.957 -12.470 1.00 82.31 132 LYS A CA 1
ATOM 1068 C C . LYS A 1 132 ? 18.260 -21.170 -12.870 1.00 82.31 132 LYS A C 1
ATOM 1070 O O . LYS A 1 132 ? 17.455 -21.596 -12.040 1.00 82.31 132 LYS A O 1
ATOM 1075 N N . ASN A 1 133 ? 18.411 -21.677 -14.095 1.00 69.06 133 ASN A N 1
ATOM 1076 C CA . ASN A 1 133 ? 17.740 -22.882 -14.603 1.00 69.06 133 ASN A CA 1
ATOM 1077 C C . ASN A 1 133 ? 18.720 -24.055 -14.713 1.00 69.06 133 ASN A C 1
ATOM 1079 O O . ASN A 1 133 ? 18.227 -25.203 -14.711 1.00 69.06 133 ASN A O 1
#

Sequence (133 aa):
MRIACLDEMRYRKYLWHHQPITDFWRVGKGYAKKLNEAGLYTMGDIAKCFVGSEDKYYNEDLLYDMFGVNAELLIDHAWGYEPCTMKHIKAYKPESSSLGSGQVLSRPYTFDEGRIVLKEMIDSLCLDLVAKN

Radius of gyration: 22.23 Å; Cα contacts (8 Å, |Δi|>4): 93; chains: 1; bounding box: 52×36×54 Å

Nearest PDB structures (foldseek):
  5m59-assembly3_G  TM=4.635E-01  e=4.937E+00  Thermochaetoides thermophila

Mean predicted aligned error: 6.24 Å

pLDDT: mean 92.52, std 6.01, range [60.69, 97.94]

InterPro domains:
  IPR043502 DNA/RNA polymerase superfamily [SSF56672] (10-85)